Protein AF-A0A3S3UL43-F1 (afdb_monomer)

Structure (mmCIF, N/CA/C/O backbone):
data_AF-A0A3S3UL43-F1
#
_entry.id   AF-A0A3S3UL43-F1
#
loop_
_atom_site.group_PDB
_atom_site.id
_atom_site.type_symbol
_atom_site.label_atom_id
_atom_site.label_alt_id
_atom_site.label_comp_id
_atom_site.label_asym_id
_atom_site.label_entity_id
_atom_site.label_seq_id
_atom_site.pdbx_PDB_ins_code
_atom_site.Cartn_x
_atom_site.Cartn_y
_atom_site.Cartn_z
_atom_site.occupancy
_atom_site.B_iso_or_equiv
_atom_site.auth_seq_id
_atom_site.auth_comp_id
_atom_site.auth_asym_id
_atom_site.auth_atom_id
_atom_site.pdbx_PDB_model_num
ATOM 1 N N . MET A 1 1 ? 11.296 54.980 55.267 1.00 40.25 1 MET A N 1
ATOM 2 C CA . MET A 1 1 ? 12.072 54.514 54.102 1.00 40.25 1 MET A CA 1
ATOM 3 C C . MET A 1 1 ? 11.109 53.776 53.183 1.00 40.25 1 MET A C 1
ATOM 5 O O . MET A 1 1 ? 10.659 52.692 53.520 1.00 40.25 1 MET A O 1
ATOM 9 N N . HIS A 1 2 ? 10.657 54.450 52.125 1.00 42.12 2 HIS A N 1
ATOM 10 C CA . HIS A 1 2 ? 9.972 53.826 50.991 1.00 42.12 2 HIS A CA 1
ATOM 11 C C . HIS A 1 2 ? 10.969 52.977 50.194 1.00 42.12 2 HIS A C 1
ATOM 13 O O . HIS A 1 2 ? 12.136 53.360 50.146 1.00 42.12 2 HIS A O 1
ATOM 19 N N . ILE A 1 3 ? 10.485 51.905 49.551 1.00 42.91 3 ILE A N 1
ATOM 20 C CA . ILE A 1 3 ? 10.651 51.537 48.121 1.00 42.91 3 ILE A CA 1
ATOM 21 C C . ILE A 1 3 ? 10.104 50.093 47.946 1.00 42.91 3 ILE A C 1
ATOM 23 O O . ILE A 1 3 ? 10.579 49.183 48.613 1.00 42.91 3 ILE A O 1
ATOM 27 N N . ARG A 1 4 ? 8.894 49.966 47.360 1.00 36.75 4 ARG A N 1
ATOM 28 C CA . ARG A 1 4 ? 8.522 49.298 46.073 1.00 36.75 4 ARG A CA 1
ATOM 29 C C . ARG A 1 4 ? 8.691 47.763 46.089 1.00 36.75 4 ARG A C 1
ATOM 31 O O . ARG A 1 4 ? 9.791 47.283 46.296 1.00 36.75 4 ARG A O 1
ATOM 38 N N . LYS A 1 5 ? 7.617 46.950 46.097 1.00 45.62 5 LYS A N 1
ATOM 39 C CA . LYS A 1 5 ? 6.765 46.533 44.949 1.00 45.62 5 LYS A CA 1
ATOM 40 C C . LYS A 1 5 ? 7.576 46.332 43.669 1.00 45.62 5 LYS A C 1
ATOM 42 O O . LYS A 1 5 ? 7.915 47.342 43.083 1.00 45.62 5 LYS A O 1
ATOM 47 N N . ASP A 1 6 ? 7.780 45.072 43.283 1.00 39.84 6 ASP A N 1
ATOM 48 C CA . ASP A 1 6 ? 7.812 44.557 41.902 1.00 39.84 6 ASP A CA 1
ATOM 49 C C . ASP A 1 6 ? 7.572 43.033 41.993 1.00 39.84 6 ASP A C 1
ATOM 51 O O . ASP A 1 6 ? 8.329 42.309 42.632 1.00 39.84 6 ASP A O 1
ATOM 55 N N . SER A 1 7 ? 6.323 42.629 41.754 1.00 44.75 7 SER A N 1
ATOM 56 C CA . SER A 1 7 ? 5.869 41.831 40.600 1.00 44.75 7 SER A CA 1
ATOM 57 C C . SER A 1 7 ? 6.033 40.316 40.790 1.00 44.75 7 SER A C 1
ATOM 59 O O . SER A 1 7 ? 7.158 39.819 40.781 1.00 44.75 7 SER A O 1
ATOM 61 N N . PRO A 1 8 ? 4.932 39.551 40.935 1.00 42.59 8 PRO A N 1
ATOM 62 C CA . PRO A 1 8 ? 4.981 38.126 40.653 1.00 42.59 8 PRO A CA 1
ATOM 63 C C . PRO A 1 8 ? 5.274 37.963 39.160 1.00 42.59 8 PRO A C 1
ATOM 65 O O . PRO A 1 8 ? 4.649 38.626 38.335 1.00 42.59 8 PRO A O 1
ATOM 68 N N . ALA A 1 9 ? 6.248 37.117 38.830 1.00 44.78 9 ALA A N 1
ATOM 69 C CA . ALA A 1 9 ? 6.425 36.644 37.469 1.00 44.78 9 ALA A CA 1
ATOM 70 C C . ALA A 1 9 ? 5.073 36.102 36.990 1.00 44.78 9 ALA A C 1
ATOM 72 O O . ALA A 1 9 ? 4.539 35.157 37.576 1.00 44.78 9 ALA A O 1
ATOM 73 N N . GLU A 1 10 ? 4.503 36.760 35.984 1.00 43.69 10 GLU A N 1
ATOM 74 C CA . GLU A 1 10 ? 3.418 36.220 35.184 1.00 43.69 10 GLU A CA 1
ATOM 75 C C . GLU A 1 10 ? 3.935 34.900 34.609 1.00 43.69 10 GLU A C 1
ATOM 77 O O . GLU A 1 10 ? 4.776 34.873 33.713 1.00 43.69 10 GLU A O 1
ATOM 82 N N . ALA A 1 11 ? 3.504 33.791 35.207 1.00 42.81 11 ALA A N 1
ATOM 83 C CA . ALA A 1 11 ? 3.493 32.527 34.505 1.00 42.81 11 ALA A CA 1
ATOM 84 C C . ALA A 1 11 ? 2.441 32.699 33.412 1.00 42.81 11 ALA A C 1
ATOM 86 O O . ALA A 1 11 ? 1.247 32.748 33.708 1.00 42.81 11 ALA A O 1
ATOM 87 N N . ASP A 1 12 ? 2.937 32.901 32.197 1.00 43.06 12 ASP A N 1
ATOM 88 C CA . ASP A 1 12 ? 2.191 32.953 30.949 1.00 43.06 12 ASP A CA 1
ATOM 89 C C . ASP A 1 12 ? 1.134 31.833 30.941 1.00 43.06 12 ASP A C 1
ATOM 91 O O . ASP A 1 12 ? 1.495 30.647 30.963 1.00 43.06 12 ASP A O 1
ATOM 95 N N . PRO A 1 13 ? -0.165 32.158 31.042 1.00 54.44 13 PRO A N 1
ATOM 96 C CA . PRO A 1 13 ? -1.202 31.171 30.881 1.00 54.44 13 PRO A CA 1
ATOM 97 C C . PRO A 1 13 ? -1.392 30.971 29.381 1.00 54.44 13 PRO A C 1
ATOM 99 O O . PRO A 1 13 ? -1.490 31.941 28.640 1.00 54.44 13 PRO A O 1
ATOM 102 N N . ASP A 1 14 ? -1.543 29.713 28.974 1.00 48.00 14 ASP A N 1
ATOM 103 C CA . ASP A 1 14 ? -2.029 29.328 27.645 1.00 48.00 14 ASP A CA 1
ATOM 104 C C . ASP A 1 14 ? -0.951 29.023 26.589 1.00 48.00 14 ASP A C 1
ATOM 106 O O . ASP A 1 14 ? -0.980 29.502 25.458 1.00 48.00 14 ASP A O 1
ATOM 110 N N . VAL A 1 15 ? -0.071 28.060 26.893 1.00 45.69 15 VAL A N 1
ATOM 111 C CA . VAL A 1 15 ? 0.323 27.112 25.839 1.00 45.69 15 VAL A CA 1
ATOM 112 C C . VAL A 1 15 ? -0.844 26.145 25.661 1.00 45.69 15 VAL A C 1
ATOM 114 O O . VAL A 1 15 ? -0.848 25.031 26.189 1.00 45.69 15 VAL A O 1
ATOM 117 N N . GLY A 1 16 ? -1.878 26.619 24.972 1.00 41.72 16 GLY A N 1
ATOM 118 C CA . GLY A 1 16 ? -2.966 25.799 24.469 1.00 41.72 16 GLY A CA 1
ATOM 119 C C . GLY A 1 16 ? -2.413 24.819 23.440 1.00 41.72 16 GLY A C 1
ATOM 120 O O . GLY A 1 16 ? -2.524 25.041 22.238 1.00 41.72 16 GLY A O 1
ATOM 121 N N . PHE A 1 17 ? -1.795 23.733 23.912 1.00 42.81 17 PHE A N 1
ATOM 122 C CA . PHE A 1 17 ? -1.605 22.523 23.123 1.00 42.81 17 PHE A CA 1
ATOM 123 C C . PHE A 1 17 ? -3.001 21.992 22.810 1.00 42.81 17 PHE A C 1
ATOM 125 O O . PHE A 1 17 ? -3.629 21.290 23.608 1.00 42.81 17 PHE A O 1
ATOM 132 N N . SER A 1 18 ? -3.536 22.426 21.672 1.00 53.22 18 SER A N 1
ATOM 133 C CA . SER A 1 18 ? -4.770 21.883 21.139 1.00 53.22 18 SER A CA 1
ATOM 134 C C . SER A 1 18 ? -4.497 20.430 20.786 1.00 53.22 18 SER A C 1
ATOM 136 O O . SER A 1 18 ? -3.932 20.128 19.740 1.00 53.22 18 SER A O 1
ATOM 138 N N . ARG A 1 19 ? -4.923 19.524 21.664 1.00 53.69 19 ARG A N 1
ATOM 139 C CA . ARG A 1 19 ? -4.897 18.076 21.445 1.00 53.69 19 ARG A CA 1
ATOM 140 C C . ARG A 1 19 ? -5.487 17.674 20.083 1.00 53.69 19 ARG A C 1
ATOM 142 O O . ARG A 1 19 ? -5.070 16.678 19.515 1.00 53.69 19 ARG A O 1
ATOM 149 N N . ALA A 1 20 ? -6.411 18.474 19.546 1.00 55.06 20 ALA A N 1
ATOM 150 C CA . ALA A 1 20 ? -6.985 18.277 18.219 1.00 55.06 20 ALA A CA 1
ATOM 151 C C . ALA A 1 20 ? -5.989 18.546 17.072 1.00 55.06 20 ALA A C 1
ATOM 153 O O . ALA A 1 20 ? -6.022 17.828 16.082 1.00 55.06 20 ALA A O 1
ATOM 154 N N . ALA A 1 21 ? -5.090 19.531 17.206 1.00 57.06 21 ALA A N 1
ATOM 155 C CA . ALA A 1 21 ? -4.038 19.779 16.213 1.00 57.06 21 ALA A CA 1
ATOM 156 C C . ALA A 1 21 ? -2.982 18.661 16.236 1.00 57.06 21 ALA A C 1
ATOM 158 O O . ALA A 1 21 ? -2.535 18.206 15.187 1.00 57.06 21 ALA A O 1
ATOM 159 N N . ASP A 1 22 ? -2.645 18.161 17.429 1.00 66.06 22 ASP A N 1
ATOM 160 C CA . ASP A 1 22 ? -1.748 17.011 17.577 1.00 66.06 22 ASP A CA 1
ATOM 161 C C . ASP A 1 22 ? -2.365 15.731 16.977 1.00 66.06 22 ASP A C 1
ATOM 163 O O . ASP A 1 22 ? -1.673 14.962 16.317 1.00 66.06 22 ASP A O 1
ATOM 167 N N . GLU A 1 23 ? -3.672 15.507 17.155 1.00 64.31 23 GLU A N 1
ATOM 168 C CA . GLU A 1 23 ? -4.392 14.360 16.580 1.00 64.31 23 GLU A CA 1
ATOM 169 C C . GLU A 1 23 ? -4.548 14.456 15.048 1.00 64.31 23 GLU A C 1
ATOM 171 O O . GLU A 1 23 ? -4.453 13.434 14.368 1.00 64.31 23 GLU A O 1
ATOM 176 N N . GLU A 1 24 ? -4.711 15.657 14.483 1.00 65.75 24 GLU A N 1
ATOM 177 C CA . GLU A 1 24 ? -4.762 15.875 13.028 1.00 65.75 24 GLU A CA 1
ATOM 178 C C . GLU A 1 24 ? -3.432 15.510 12.351 1.00 65.75 24 GLU A C 1
ATOM 180 O O . GLU A 1 24 ? -3.417 14.748 11.381 1.00 65.75 24 GLU A O 1
ATOM 185 N N . HIS A 1 25 ? -2.311 15.968 12.917 1.00 77.38 25 HIS A N 1
ATOM 186 C CA . HIS A 1 25 ? -0.978 15.620 12.425 1.00 77.38 25 HIS A CA 1
ATOM 187 C C . HIS A 1 25 ? -0.700 14.114 12.504 1.00 77.38 25 HIS A C 1
ATOM 189 O O . HIS A 1 25 ? -0.109 13.552 11.585 1.00 77.38 25 HIS A O 1
ATOM 195 N N . LEU A 1 26 ? -1.190 13.434 13.546 1.00 81.25 26 LEU A N 1
ATOM 196 C CA . LEU A 1 26 ? -1.035 11.985 13.681 1.00 81.25 26 LEU A CA 1
ATOM 197 C C . LEU A 1 26 ? -1.790 11.197 12.600 1.00 81.25 26 LEU A C 1
ATOM 199 O O . LEU A 1 26 ? -1.292 10.165 12.151 1.00 81.25 26 LEU A O 1
ATOM 203 N N . ILE A 1 27 ? -2.979 11.642 12.176 1.00 81.81 27 ILE A N 1
ATOM 204 C CA . ILE A 1 27 ? -3.731 10.957 11.110 1.00 81.81 27 ILE A CA 1
ATOM 205 C C . ILE A 1 27 ? -3.025 11.125 9.763 1.00 81.81 27 ILE A C 1
ATOM 207 O O . ILE A 1 27 ? -2.899 10.154 9.012 1.00 81.81 27 ILE A O 1
ATOM 211 N N . ASP A 1 28 ? -2.522 12.324 9.481 1.00 85.38 28 ASP A N 1
ATOM 212 C CA . ASP A 1 28 ? -1.768 12.597 8.258 1.00 85.38 28 ASP A CA 1
ATOM 213 C C . ASP A 1 28 ? -0.470 11.775 8.218 1.00 85.38 28 ASP A C 1
ATOM 215 O O . ASP A 1 28 ? -0.185 11.120 7.212 1.00 85.38 28 ASP A O 1
ATOM 219 N N . ASP A 1 29 ? 0.248 11.690 9.342 1.00 88.12 29 ASP A N 1
ATOM 220 C CA . ASP A 1 29 ? 1.452 10.863 9.488 1.00 88.12 29 ASP A CA 1
ATOM 221 C C . ASP A 1 29 ? 1.171 9.362 9.281 1.00 88.12 29 ASP A C 1
ATOM 223 O O . ASP A 1 29 ? 2.033 8.622 8.798 1.00 88.12 29 ASP A O 1
ATOM 227 N N . LEU A 1 30 ? -0.036 8.893 9.616 1.00 88.25 30 LEU A N 1
ATOM 228 C CA . LEU A 1 30 ? -0.466 7.5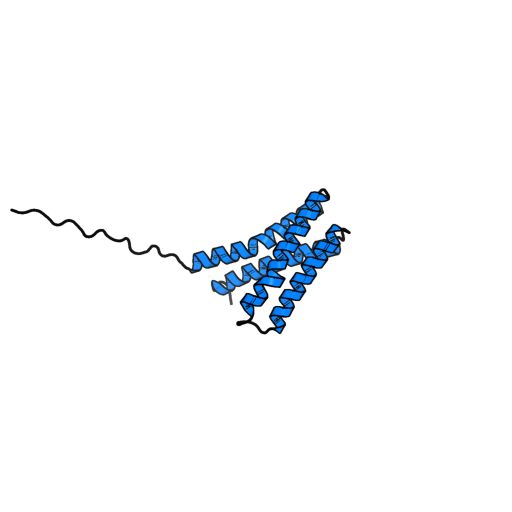13 9.369 1.00 88.25 30 LEU A CA 1
ATOM 229 C C . LEU A 1 30 ? -0.875 7.272 7.909 1.00 88.25 30 LEU A C 1
ATOM 231 O O . LEU A 1 30 ? -0.674 6.167 7.397 1.00 88.25 30 LEU A O 1
ATOM 235 N N . ALA A 1 31 ? -1.444 8.274 7.234 1.00 92.75 31 ALA A N 1
ATOM 236 C CA . ALA A 1 31 ? -1.889 8.175 5.844 1.00 92.75 31 ALA A CA 1
ATOM 237 C C . ALA A 1 31 ? -0.732 8.300 4.839 1.00 92.75 31 ALA A C 1
ATOM 239 O O . ALA A 1 31 ? -0.733 7.617 3.808 1.00 92.75 31 ALA A O 1
ATOM 240 N N . GLN A 1 32 ? 0.250 9.155 5.138 1.00 94.62 32 GLN A N 1
ATOM 241 C CA . GLN A 1 32 ? 1.330 9.527 4.223 1.00 94.62 32 GLN A CA 1
ATOM 242 C C . GLN A 1 32 ? 2.130 8.332 3.675 1.00 94.62 32 GLN A C 1
ATOM 244 O O . GLN A 1 32 ? 2.365 8.295 2.466 1.00 94.62 32 GLN A O 1
ATOM 249 N N . PRO A 1 33 ? 2.506 7.309 4.474 1.00 95.81 33 PRO A N 1
ATOM 250 C CA . PRO A 1 33 ? 3.269 6.175 3.959 1.00 95.81 33 PRO A CA 1
ATOM 251 C C . PRO A 1 33 ? 2.547 5.419 2.839 1.00 95.81 33 PRO A C 1
ATOM 253 O O . PRO A 1 33 ? 3.195 4.933 1.915 1.00 95.81 33 PRO A O 1
ATOM 256 N N . PHE A 1 34 ? 1.216 5.328 2.890 1.00 96.81 34 PHE A N 1
ATOM 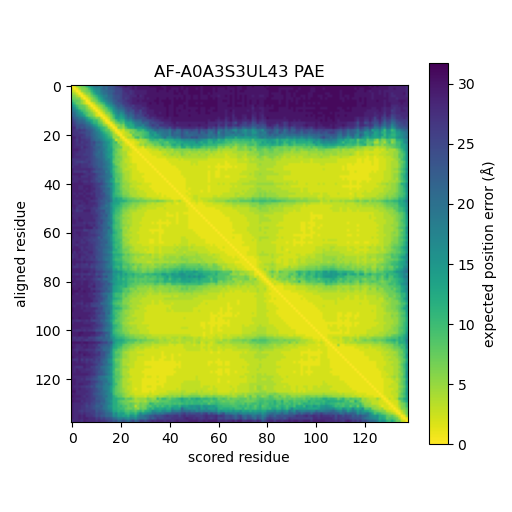257 C CA . PHE A 1 34 ? 0.435 4.662 1.847 1.00 96.81 34 PHE A CA 1
ATOM 258 C C . PHE A 1 34 ? 0.398 5.485 0.556 1.00 96.81 34 PHE A C 1
ATOM 260 O O . PHE A 1 34 ? 0.553 4.920 -0.527 1.00 96.81 34 PHE A O 1
ATOM 267 N N . LEU A 1 35 ? 0.254 6.811 0.664 1.00 97.31 35 LEU A N 1
ATOM 268 C CA . LEU A 1 35 ? 0.307 7.711 -0.490 1.00 97.31 35 LEU A CA 1
ATOM 269 C C . LEU A 1 35 ? 1.679 7.660 -1.171 1.00 97.31 35 LEU A C 1
ATOM 271 O O . LEU A 1 35 ? 1.764 7.386 -2.367 1.00 97.31 35 LEU A O 1
ATOM 275 N N . ASP A 1 36 ? 2.750 7.816 -0.390 1.00 97.25 36 ASP A N 1
ATOM 276 C CA . ASP A 1 36 ? 4.130 7.750 -0.875 1.00 97.25 36 ASP A CA 1
ATOM 277 C C . ASP A 1 36 ? 4.414 6.440 -1.613 1.00 97.25 36 ASP A C 1
ATOM 279 O O . ASP A 1 36 ? 5.106 6.422 -2.634 1.00 97.25 36 ASP A O 1
ATOM 283 N N . LEU A 1 37 ? 3.926 5.319 -1.075 1.00 96.75 37 LEU A N 1
ATOM 284 C CA . LEU A 1 37 ? 4.107 4.016 -1.701 1.00 96.75 37 LEU A CA 1
ATOM 285 C C . LEU A 1 37 ? 3.322 3.905 -3.002 1.00 96.75 37 LEU A C 1
ATOM 287 O O . LEU A 1 37 ? 3.884 3.399 -3.968 1.00 96.75 37 LEU A O 1
ATOM 291 N N . ALA A 1 38 ? 2.079 4.390 -3.062 1.00 97.31 38 ALA A N 1
ATOM 292 C CA . ALA A 1 38 ? 1.301 4.405 -4.298 1.00 97.31 38 ALA A CA 1
ATOM 293 C C . ALA A 1 38 ? 2.005 5.209 -5.405 1.00 97.31 38 ALA A C 1
ATOM 295 O O . ALA A 1 38 ? 2.147 4.717 -6.525 1.00 97.31 38 ALA A O 1
ATOM 296 N N . GLU A 1 39 ? 2.513 6.400 -5.082 1.00 97.69 39 GLU A N 1
ATOM 297 C CA . GLU A 1 39 ? 3.222 7.261 -6.034 1.00 97.69 39 GLU A CA 1
ATOM 298 C C . GLU A 1 39 ? 4.545 6.647 -6.504 1.00 97.69 39 GLU A C 1
ATOM 300 O O . GLU A 1 39 ? 4.825 6.606 -7.706 1.00 97.69 39 GLU A O 1
ATOM 305 N N . LYS A 1 40 ? 5.354 6.122 -5.573 1.00 96.12 40 LYS A N 1
ATOM 306 C CA . LYS A 1 40 ? 6.615 5.438 -5.906 1.00 96.12 40 LYS A CA 1
ATOM 307 C C . LYS A 1 40 ? 6.367 4.228 -6.795 1.00 96.12 40 LYS A C 1
ATOM 309 O O . LYS A 1 40 ? 7.129 4.000 -7.732 1.00 96.12 40 LYS A O 1
ATOM 314 N N . TYR A 1 41 ? 5.311 3.473 -6.512 1.00 94.25 41 TYR A N 1
ATOM 315 C CA . TYR A 1 41 ? 4.953 2.283 -7.269 1.00 94.25 41 TYR A CA 1
ATOM 316 C C . TYR A 1 41 ? 4.497 2.638 -8.687 1.00 94.25 41 TYR A C 1
ATOM 318 O O . TYR A 1 41 ? 5.024 2.087 -9.653 1.00 94.25 41 TYR A O 1
ATOM 326 N N . GLU A 1 42 ? 3.583 3.598 -8.834 1.00 95.75 42 GLU A N 1
ATOM 327 C CA . GLU A 1 42 ? 3.113 4.052 -10.147 1.00 95.75 42 GLU A CA 1
ATOM 328 C C . GLU A 1 42 ? 4.259 4.642 -10.979 1.00 95.75 42 GLU A C 1
ATOM 330 O O . GLU A 1 42 ? 4.410 4.319 -12.159 1.00 95.75 42 GLU A O 1
ATOM 335 N N . SER A 1 43 ? 5.132 5.437 -10.356 1.00 96.12 43 SER A N 1
ATOM 336 C CA . SER A 1 43 ? 6.325 5.972 -11.013 1.00 96.12 43 SER A CA 1
ATOM 337 C C . SER A 1 43 ? 7.272 4.857 -11.469 1.00 96.12 43 SER A C 1
ATOM 339 O O . SER A 1 43 ? 7.719 4.855 -12.618 1.00 96.12 43 SER A O 1
ATOM 341 N N . ALA A 1 44 ? 7.539 3.865 -10.618 1.00 94.25 44 ALA A N 1
ATOM 342 C CA . ALA A 1 44 ? 8.384 2.728 -10.969 1.00 94.25 44 ALA A CA 1
ATOM 343 C C . ALA A 1 44 ? 7.815 1.895 -12.125 1.00 94.25 44 ALA A C 1
ATOM 345 O O . ALA A 1 44 ? 8.563 1.424 -12.985 1.00 94.25 44 ALA A O 1
ATOM 346 N N . ARG A 1 45 ? 6.489 1.750 -12.168 1.00 92.94 45 ARG A N 1
ATOM 347 C CA . ARG A 1 45 ? 5.769 1.078 -13.248 1.00 92.94 45 ARG A CA 1
ATOM 348 C C . ARG A 1 45 ? 5.883 1.822 -14.574 1.00 92.94 45 ARG A C 1
ATOM 350 O O . ARG A 1 45 ? 6.167 1.198 -15.590 1.00 92.94 45 ARG A O 1
ATOM 357 N N . GLN A 1 46 ? 5.691 3.139 -14.573 1.00 94.69 46 GLN A N 1
ATOM 358 C CA . GLN A 1 46 ? 5.733 3.951 -15.793 1.00 94.69 46 GLN A CA 1
ATOM 359 C C . GLN A 1 46 ? 7.146 4.125 -16.370 1.00 94.69 46 GLN A C 1
ATOM 361 O O . GLN A 1 46 ? 7.289 4.292 -17.580 1.00 94.69 46 GLN A O 1
ATOM 366 N N . ASN A 1 47 ? 8.174 4.110 -15.517 1.00 94.25 47 ASN A N 1
ATOM 367 C CA . ASN A 1 47 ? 9.545 4.463 -15.900 1.00 94.25 47 ASN A CA 1
ATOM 368 C C . ASN A 1 47 ? 10.498 3.266 -16.054 1.00 94.25 47 ASN A C 1
ATOM 370 O O . ASN A 1 47 ? 11.679 3.488 -16.301 1.00 94.25 47 ASN A O 1
ATOM 374 N N . ASP A 1 48 ? 10.006 2.032 -15.905 1.00 90.00 48 ASP A N 1
ATOM 375 C CA . ASP A 1 48 ? 10.791 0.788 -15.994 1.00 90.00 48 ASP A CA 1
ATOM 376 C C . ASP A 1 48 ? 12.101 0.830 -15.184 1.00 90.00 48 ASP A C 1
ATOM 378 O O . ASP A 1 48 ? 13.216 0.828 -15.709 1.00 90.00 48 ASP A O 1
ATOM 382 N N . VAL A 1 49 ? 11.952 0.944 -13.863 1.00 95.19 49 VAL A N 1
ATOM 383 C CA . VAL A 1 49 ? 13.089 1.021 -12.934 1.00 95.19 49 VAL A CA 1
ATOM 384 C C . VAL A 1 49 ? 13.891 -0.280 -12.883 1.00 95.19 49 VAL A C 1
ATOM 386 O O . VAL A 1 49 ? 13.393 -1.365 -13.178 1.00 95.19 49 VAL A O 1
ATOM 389 N N . ASP A 1 50 ? 15.138 -0.184 -12.426 1.00 96.25 50 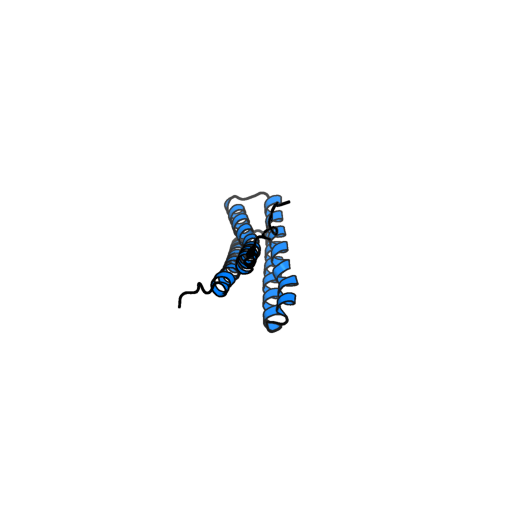ASP A N 1
ATOM 390 C CA . ASP A 1 50 ? 15.977 -1.359 -12.222 1.00 96.25 50 ASP A CA 1
ATOM 391 C C . ASP A 1 50 ? 15.410 -2.310 -11.146 1.00 96.25 50 ASP A C 1
ATOM 393 O O . ASP A 1 50 ? 14.649 -1.922 -10.253 1.00 96.25 50 ASP A O 1
ATOM 397 N N . THR A 1 51 ? 15.822 -3.579 -11.208 1.00 95.00 51 THR A N 1
ATOM 398 C CA . THR A 1 51 ? 15.333 -4.642 -10.316 1.00 95.00 51 THR A CA 1
ATOM 399 C C . THR A 1 51 ? 15.557 -4.343 -8.833 1.00 95.00 51 THR A C 1
ATOM 401 O O . THR A 1 51 ? 14.721 -4.709 -8.007 1.00 95.00 51 THR A O 1
ATOM 404 N N . GLN A 1 52 ? 16.658 -3.680 -8.469 1.00 96.75 52 GLN A N 1
ATOM 405 C CA . GLN A 1 52 ? 16.946 -3.365 -7.071 1.00 96.75 52 GLN A CA 1
ATOM 406 C C . GLN A 1 52 ? 15.974 -2.301 -6.551 1.00 96.75 52 GLN A C 1
ATOM 408 O O . GLN A 1 52 ? 15.410 -2.469 -5.467 1.00 96.75 52 GLN A O 1
ATOM 413 N N . THR A 1 53 ? 15.736 -1.247 -7.334 1.00 96.25 53 THR A N 1
ATOM 414 C CA . THR A 1 53 ? 14.726 -0.225 -7.030 1.00 96.25 53 THR A CA 1
ATOM 415 C C . THR A 1 53 ? 13.332 -0.843 -6.937 1.00 96.25 53 THR A C 1
ATOM 417 O O . THR A 1 53 ? 12.605 -0.576 -5.978 1.00 96.25 53 THR A O 1
ATOM 420 N N . TRP A 1 54 ? 12.981 -1.733 -7.869 1.00 95.94 54 TRP A N 1
ATOM 421 C CA . TRP A 1 54 ? 11.712 -2.461 -7.838 1.00 95.94 54 TRP A CA 1
ATOM 422 C C . TRP A 1 54 ? 11.536 -3.264 -6.544 1.00 95.94 54 TRP A C 1
ATOM 424 O O . TRP A 1 54 ? 10.526 -3.121 -5.852 1.00 95.94 54 TRP A O 1
ATOM 434 N N . HIS A 1 55 ? 12.534 -4.071 -6.170 1.00 96.31 55 HIS A N 1
ATOM 435 C CA . HIS A 1 55 ? 12.495 -4.874 -4.943 1.00 96.31 55 HIS A CA 1
ATOM 436 C C . HIS A 1 55 ? 12.399 -4.011 -3.687 1.00 96.31 55 HIS A C 1
ATOM 438 O O . HIS A 1 55 ? 11.628 -4.347 -2.790 1.00 96.31 55 HIS A O 1
ATOM 444 N N . ALA A 1 56 ? 13.106 -2.879 -3.637 1.00 97.00 56 ALA A N 1
ATOM 445 C CA . ALA A 1 56 ? 13.029 -1.956 -2.508 1.00 97.00 56 ALA A CA 1
ATOM 446 C C . ALA A 1 56 ? 11.612 -1.383 -2.315 1.00 97.00 56 ALA A C 1
ATOM 448 O O . ALA A 1 56 ? 11.150 -1.255 -1.181 1.00 97.00 56 ALA A O 1
ATOM 449 N N . ILE A 1 57 ? 10.898 -1.088 -3.408 1.00 96.31 57 ILE A N 1
ATOM 450 C CA . ILE A 1 57 ? 9.503 -0.623 -3.355 1.00 96.31 57 ILE A CA 1
ATOM 451 C C . ILE A 1 57 ? 8.573 -1.728 -2.837 1.00 96.31 57 ILE A C 1
ATOM 453 O O . ILE A 1 57 ? 7.703 -1.445 -2.006 1.00 96.31 57 ILE A O 1
ATOM 457 N N . GLN A 1 58 ? 8.764 -2.981 -3.269 1.00 96.88 58 GLN A N 1
ATOM 458 C CA . GLN A 1 58 ? 7.981 -4.111 -2.751 1.00 96.88 58 GLN A CA 1
ATOM 459 C C . GLN A 1 58 ? 8.235 -4.329 -1.253 1.00 96.88 58 GLN A C 1
ATOM 461 O O . GLN A 1 58 ? 7.291 -4.509 -0.487 1.00 96.88 58 GLN A O 1
ATOM 466 N N . ASP A 1 59 ? 9.491 -4.253 -0.812 1.00 96.06 59 ASP A N 1
ATOM 467 C CA . ASP A 1 59 ? 9.854 -4.443 0.596 1.00 96.06 59 ASP A CA 1
ATOM 468 C C . ASP A 1 59 ? 9.287 -3.335 1.491 1.00 96.06 59 ASP A C 1
ATOM 470 O O . ASP A 1 59 ? 8.800 -3.610 2.592 1.00 96.06 59 ASP A O 1
ATOM 474 N N . ALA A 1 60 ? 9.270 -2.095 0.999 1.00 96.19 60 ALA A N 1
ATOM 475 C CA . ALA A 1 60 ? 8.631 -0.984 1.692 1.00 96.19 60 ALA A CA 1
ATOM 476 C C . ALA A 1 60 ? 7.106 -1.178 1.807 1.00 96.19 60 ALA A C 1
ATOM 478 O O . ALA A 1 60 ? 6.542 -0.956 2.879 1.00 96.19 60 ALA A O 1
ATOM 479 N N . ASN A 1 61 ? 6.448 -1.674 0.751 1.00 95.62 61 ASN A N 1
ATOM 480 C CA . ASN A 1 61 ? 5.027 -2.035 0.802 1.00 95.62 61 ASN A CA 1
ATOM 481 C C . ASN A 1 61 ? 4.751 -3.144 1.822 1.00 95.62 61 ASN A C 1
ATOM 483 O O . ASN A 1 61 ? 3.875 -2.993 2.674 1.00 95.62 61 ASN A O 1
ATOM 487 N N . VAL A 1 62 ? 5.526 -4.231 1.791 1.00 96.06 62 VAL A N 1
ATOM 488 C CA . VAL A 1 62 ? 5.418 -5.326 2.770 1.00 96.06 62 VAL A CA 1
ATOM 489 C C . VAL A 1 62 ? 5.545 -4.791 4.194 1.00 96.06 6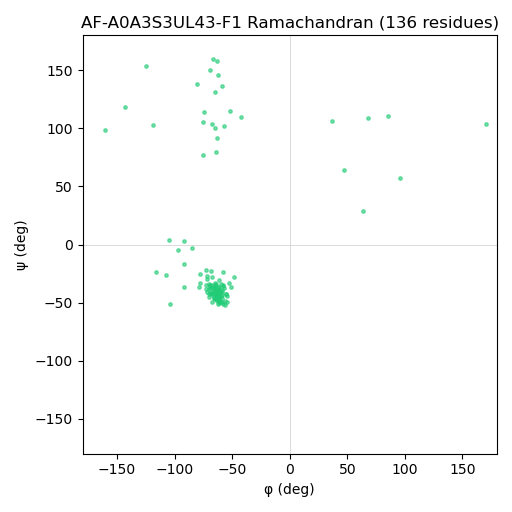2 VAL A C 1
ATOM 491 O O . VAL A 1 62 ? 4.773 -5.180 5.070 1.00 96.06 62 VAL A O 1
ATOM 494 N N . TYR A 1 63 ? 6.500 -3.894 4.439 1.00 94.81 63 TYR A N 1
ATOM 495 C CA . TYR A 1 63 ? 6.711 -3.312 5.759 1.00 94.81 63 TYR A CA 1
ATOM 496 C C . TYR A 1 63 ? 5.490 -2.521 6.254 1.00 94.81 63 TYR A C 1
ATOM 498 O O . TYR A 1 63 ? 5.036 -2.748 7.377 1.00 94.81 63 TYR A O 1
ATOM 506 N N . VAL A 1 64 ? 4.921 -1.648 5.419 1.00 94.12 64 VAL A N 1
ATOM 507 C CA . VAL A 1 64 ? 3.739 -0.853 5.790 1.00 94.12 64 VAL A CA 1
ATOM 508 C C . VAL A 1 64 ? 2.510 -1.745 5.995 1.00 94.12 64 VAL A C 1
ATOM 510 O O . VAL A 1 64 ? 1.799 -1.605 6.988 1.00 94.12 64 VAL A O 1
ATOM 513 N N . TRP A 1 65 ? 2.287 -2.746 5.144 1.00 95.31 65 TRP A N 1
ATOM 514 C CA . TRP A 1 65 ? 1.137 -3.644 5.300 1.00 95.31 65 TRP A CA 1
ATOM 515 C C . TRP A 1 65 ? 1.264 -4.623 6.471 1.00 95.31 65 TRP A C 1
ATOM 517 O O . TRP A 1 65 ? 0.249 -5.052 7.023 1.00 95.31 65 TRP A O 1
ATOM 527 N N . ARG A 1 66 ? 2.483 -4.907 6.948 1.00 93.88 66 ARG A N 1
ATOM 528 C CA . ARG A 1 66 ? 2.691 -5.622 8.220 1.00 93.88 66 ARG A CA 1
ATOM 529 C C . ARG A 1 66 ? 2.197 -4.840 9.425 1.00 93.88 66 ARG A C 1
ATOM 531 O O . ARG A 1 66 ? 1.743 -5.464 10.380 1.00 93.88 66 ARG A O 1
ATOM 538 N N . PHE A 1 67 ? 2.278 -3.512 9.405 1.00 90.25 67 PHE A N 1
ATOM 539 C CA . PHE A 1 67 ? 1.682 -2.696 10.461 1.00 90.25 67 PHE A CA 1
ATOM 540 C C . PHE A 1 67 ? 0.159 -2.895 10.499 1.00 90.25 67 PHE A C 1
ATOM 542 O O . PHE A 1 67 ? -0.401 -3.154 11.565 1.00 90.25 67 PHE A O 1
ATOM 549 N N . VAL A 1 68 ? -0.493 -2.896 9.332 1.00 89.69 68 VAL A N 1
ATOM 550 C CA . VAL A 1 68 ? -1.938 -3.153 9.219 1.00 89.69 68 VAL A CA 1
ATOM 551 C C . VAL A 1 68 ? -2.304 -4.559 9.690 1.00 89.69 68 VAL A C 1
ATOM 553 O O . VAL A 1 68 ? -3.260 -4.706 10.439 1.00 89.69 68 VAL A O 1
ATOM 556 N N . ALA A 1 69 ? -1.539 -5.582 9.303 1.00 91.25 69 ALA A N 1
ATOM 557 C CA . ALA A 1 69 ? -1.843 -6.967 9.663 1.00 91.25 69 ALA A CA 1
ATOM 558 C C . ALA A 1 69 ? -1.564 -7.289 11.140 1.00 91.25 69 ALA A C 1
ATOM 560 O O . ALA A 1 69 ? -2.309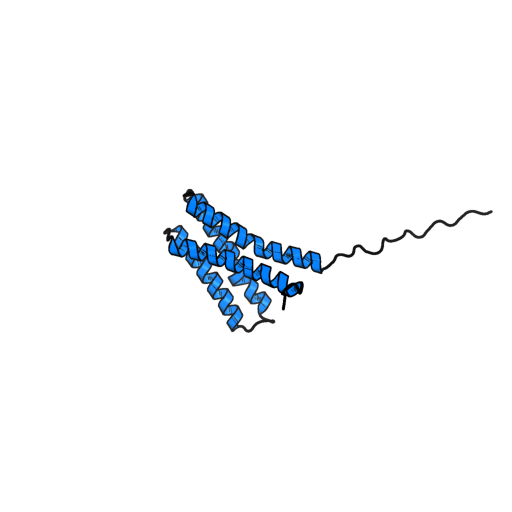 -8.037 11.762 1.00 91.25 69 ALA A O 1
ATOM 561 N N . ASN A 1 70 ? -0.484 -6.750 11.713 1.00 89.44 70 ASN A N 1
ATOM 562 C CA . ASN A 1 70 ? 0.031 -7.237 12.997 1.00 89.44 70 ASN A CA 1
ATOM 563 C C . ASN A 1 70 ? -0.217 -6.282 14.164 1.00 89.44 70 ASN A C 1
ATOM 565 O O . ASN A 1 70 ? -0.249 -6.723 15.311 1.00 89.44 70 ASN A O 1
ATOM 569 N N . TYR A 1 71 ? -0.344 -4.981 13.897 1.00 87.00 71 TYR A N 1
ATOM 570 C CA . TYR A 1 71 ? -0.439 -3.976 14.953 1.00 87.00 71 TYR A CA 1
ATOM 571 C C . TYR A 1 71 ? -1.868 -3.467 15.140 1.00 87.00 71 TYR A C 1
ATOM 573 O O . TYR A 1 71 ? -2.382 -3.504 16.260 1.00 87.00 71 TYR A O 1
ATOM 581 N N . LEU A 1 72 ? -2.536 -3.044 14.060 1.00 85.06 72 LEU A N 1
ATOM 582 C CA . LEU A 1 72 ? -3.882 -2.462 14.144 1.00 85.06 72 LEU A CA 1
ATOM 583 C C . LEU A 1 72 ? -4.934 -3.396 14.778 1.00 85.06 72 LEU A C 1
ATOM 585 O O . LEU A 1 72 ? -5.662 -2.924 15.652 1.00 85.06 72 LEU A O 1
ATOM 589 N N . PRO A 1 73 ? -5.004 -4.705 14.460 1.00 86.62 73 PRO A N 1
ATOM 590 C CA . PRO A 1 73 ? -5.990 -5.608 15.055 1.00 86.62 73 PRO A CA 1
ATOM 591 C C . PRO A 1 73 ? -5.920 -5.664 16.583 1.00 86.62 73 PRO A C 1
ATOM 593 O O . PRO A 1 73 ? -6.954 -5.719 17.244 1.00 86.62 73 PRO A O 1
ATOM 596 N N . GLY A 1 74 ? -4.709 -5.602 17.147 1.00 84.06 74 GLY A N 1
ATOM 597 C CA . GLY A 1 74 ? -4.498 -5.597 18.596 1.00 84.06 74 GLY A CA 1
ATOM 598 C C . GLY A 1 74 ? -4.902 -4.284 19.271 1.00 84.06 74 GLY A C 1
ATOM 599 O O . GLY A 1 74 ? -5.274 -4.297 20.439 1.00 84.06 74 GLY A O 1
ATOM 600 N N . GLN A 1 75 ? -4.867 -3.158 18.552 1.00 82.38 75 GLN A N 1
ATOM 601 C CA . GLN A 1 75 ? -5.350 -1.871 19.072 1.00 82.38 75 GLN A CA 1
ATOM 602 C C . GLN A 1 75 ? -6.879 -1.767 19.037 1.00 82.38 75 GLN A C 1
ATOM 604 O O . GLN A 1 75 ? -7.466 -1.023 19.822 1.00 82.38 75 GLN A O 1
ATOM 609 N N . LEU A 1 76 ? -7.522 -2.517 18.139 1.00 81.38 76 LEU A N 1
ATOM 610 C CA . LEU A 1 76 ? -8.965 -2.467 17.919 1.00 81.38 76 LEU A CA 1
ATOM 611 C C . LEU A 1 76 ? -9.74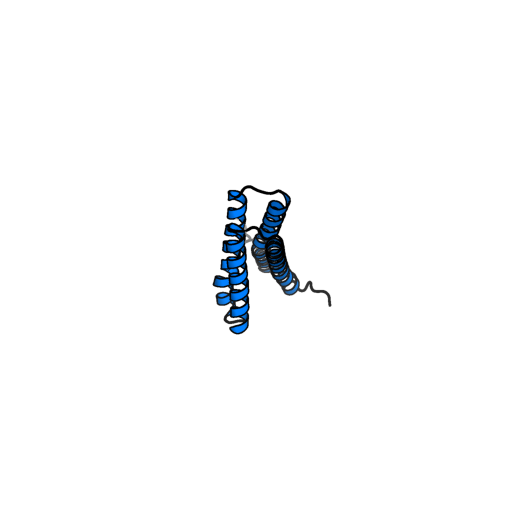2 -3.560 18.670 1.00 81.38 76 LEU A C 1
ATOM 613 O O . LEU A 1 76 ? -10.968 -3.524 18.671 1.00 81.38 76 LEU A O 1
ATOM 617 N N . ASP A 1 77 ? -9.077 -4.500 19.353 1.00 77.56 77 ASP A N 1
ATOM 618 C CA . ASP A 1 77 ? -9.737 -5.672 19.964 1.00 77.56 77 ASP A CA 1
ATOM 619 C C . ASP A 1 77 ? -10.848 -5.328 20.979 1.00 77.56 77 ASP A C 1
ATOM 621 O O . ASP A 1 77 ? -11.765 -6.122 21.193 1.00 77.56 77 ASP A O 1
ATOM 625 N N . LYS A 1 78 ? -10.799 -4.124 21.569 1.00 77.38 78 LYS A N 1
ATOM 626 C CA . LYS A 1 78 ? -11.791 -3.620 22.534 1.00 77.38 78 LYS A CA 1
ATOM 627 C C . LYS A 1 78 ? -12.920 -2.827 21.890 1.00 77.38 78 LYS A C 1
ATOM 629 O O . LYS A 1 78 ? -13.918 -2.567 22.558 1.00 77.38 78 LYS A O 1
ATOM 634 N N . THR A 1 79 ? -12.741 -2.381 20.650 1.00 80.38 79 THR A N 1
ATOM 635 C CA . THR A 1 79 ? -13.629 -1.421 19.977 1.00 80.38 79 THR A CA 1
ATOM 636 C C . THR A 1 79 ? -14.331 -2.009 18.760 1.00 80.38 79 THR A C 1
ATOM 638 O O . THR A 1 79 ? -15.419 -1.546 18.424 1.00 80.38 79 THR A O 1
ATOM 641 N N . VAL A 1 80 ? -13.776 -3.051 18.135 1.00 80.81 80 VAL A N 1
ATOM 642 C CA . VAL A 1 80 ? -14.401 -3.780 17.022 1.00 80.81 80 VAL A CA 1
ATOM 643 C C . VAL A 1 80 ? -14.498 -5.271 17.331 1.00 80.81 80 VAL A C 1
ATOM 645 O O . VAL A 1 80 ? -13.720 -5.824 18.104 1.00 80.81 80 VAL A O 1
ATOM 648 N N . SER A 1 81 ? -15.474 -5.951 16.726 1.00 85.06 81 SER A N 1
ATOM 649 C CA . SER A 1 81 ? -15.601 -7.406 16.850 1.00 85.06 81 SER A CA 1
ATOM 650 C C . SER A 1 81 ? -14.378 -8.118 16.269 1.00 85.06 81 SER A C 1
ATOM 652 O O . SER A 1 81 ? -13.875 -7.702 15.226 1.00 85.06 81 SER A O 1
ATOM 654 N N . GLY A 1 82 ? -13.985 -9.253 16.855 1.00 84.69 82 GLY A N 1
ATOM 655 C CA . GLY A 1 82 ? -12.852 -10.054 16.371 1.00 84.69 82 GLY A CA 1
ATOM 656 C C . GLY A 1 82 ? -12.922 -10.422 14.882 1.00 84.69 82 GLY A C 1
ATOM 657 O O . GLY A 1 82 ? -11.896 -10.424 14.213 1.00 84.69 82 GLY A O 1
ATOM 658 N N . GLU A 1 83 ? -14.122 -10.625 14.330 1.00 87.31 83 GLU A N 1
ATOM 659 C CA . GLU A 1 83 ? -14.324 -10.869 12.892 1.00 87.31 83 GLU A CA 1
ATOM 660 C C . GLU A 1 83 ? -13.793 -9.720 12.014 1.00 87.31 83 GLU A C 1
ATOM 662 O O . GLU A 1 83 ? -13.155 -9.958 10.992 1.00 87.31 83 GLU A O 1
ATOM 667 N N . MET A 1 84 ? -13.974 -8.467 12.437 1.00 85.25 84 MET A N 1
ATOM 668 C CA . MET A 1 84 ? -13.471 -7.298 11.705 1.00 85.25 84 MET A CA 1
ATOM 669 C C . MET A 1 84 ? -11.950 -7.169 11.817 1.00 85.25 84 MET A C 1
ATOM 671 O O . MET A 1 84 ? -11.287 -6.793 10.850 1.00 85.25 84 MET A O 1
ATOM 675 N N . SER A 1 85 ? -11.382 -7.546 12.963 1.00 87.12 85 SER A N 1
ATOM 676 C CA . SER A 1 85 ? -9.931 -7.648 13.131 1.00 87.12 85 SER A CA 1
ATOM 677 C C . SER A 1 85 ? -9.323 -8.698 12.193 1.00 87.12 85 SER A C 1
ATOM 679 O O . SER A 1 85 ? -8.276 -8.449 11.598 1.00 87.12 85 SER A O 1
ATOM 681 N N . GLU A 1 86 ? -9.994 -9.835 11.979 1.00 89.56 86 GLU A N 1
ATOM 682 C CA . GLU A 1 86 ? -9.557 -10.838 10.998 1.00 89.56 86 GLU A CA 1
ATOM 683 C C . GLU A 1 86 ? -9.575 -10.316 9.557 1.00 89.56 86 GLU A C 1
ATOM 685 O O . GLU A 1 86 ? -8.714 -10.693 8.760 1.00 89.56 86 GLU A O 1
ATOM 690 N N . VAL A 1 87 ? -10.524 -9.445 9.201 1.00 91.06 87 VAL A N 1
ATOM 691 C CA . VAL A 1 87 ? -10.569 -8.837 7.862 1.00 91.06 87 VAL A CA 1
ATOM 692 C C . VAL A 1 87 ? -9.317 -7.995 7.605 1.00 91.06 87 VAL A C 1
ATOM 694 O O . VAL A 1 87 ? -8.704 -8.135 6.547 1.00 91.06 87 VAL A O 1
ATOM 697 N N . LEU A 1 88 ? -8.887 -7.183 8.576 1.00 88.69 88 LEU A N 1
ATOM 698 C CA . LEU A 1 88 ? -7.659 -6.383 8.461 1.00 88.69 88 LEU A CA 1
ATOM 699 C C . LEU A 1 88 ? -6.414 -7.259 8.280 1.00 88.69 88 LEU A C 1
ATOM 701 O O . LEU A 1 88 ? -5.573 -6.960 7.430 1.00 88.69 88 LEU A O 1
ATOM 705 N N . ILE A 1 89 ? -6.334 -8.368 9.022 1.00 92.81 89 ILE A N 1
ATOM 706 C CA . ILE A 1 89 ? -5.250 -9.351 8.886 1.00 92.81 89 ILE A CA 1
ATOM 707 C C . ILE A 1 89 ? -5.224 -9.908 7.461 1.00 92.81 89 ILE A C 1
ATOM 709 O O . ILE A 1 89 ? -4.184 -9.876 6.808 1.00 92.81 89 ILE A O 1
ATOM 713 N N . ARG A 1 90 ? -6.375 -10.342 6.933 1.00 95.06 90 ARG A N 1
ATOM 714 C CA . ARG A 1 90 ? -6.463 -10.921 5.581 1.00 95.06 90 ARG A CA 1
ATOM 715 C C . ARG A 1 90 ? -6.079 -9.926 4.486 1.00 95.06 90 ARG A C 1
ATOM 717 O O . ARG A 1 90 ? -5.422 -10.323 3.526 1.00 95.06 90 ARG A O 1
ATOM 724 N N . ILE A 1 91 ? -6.462 -8.654 4.617 1.00 93.94 91 ILE A N 1
ATOM 725 C CA . ILE A 1 91 ? -6.064 -7.606 3.661 1.00 93.94 91 ILE A CA 1
ATOM 726 C C . ILE A 1 91 ? -4.547 -7.396 3.714 1.00 93.94 91 ILE A C 1
ATOM 728 O O . ILE A 1 91 ? -3.890 -7.369 2.671 1.00 93.94 91 ILE A O 1
ATOM 732 N N . GLY A 1 92 ? -3.976 -7.291 4.915 1.00 94.88 92 GLY A N 1
ATOM 733 C CA . GLY A 1 92 ? -2.534 -7.139 5.078 1.00 94.88 92 GLY A CA 1
ATOM 734 C C . GLY A 1 92 ? -1.740 -8.353 4.582 1.00 94.88 92 GLY A C 1
ATOM 735 O O . GLY A 1 92 ? -0.691 -8.184 3.962 1.00 94.88 92 GLY A O 1
ATOM 736 N N . ASP A 1 93 ? -2.241 -9.573 4.779 1.00 95.44 93 ASP A N 1
ATOM 737 C CA . ASP A 1 93 ? -1.633 -10.800 4.249 1.00 95.44 93 ASP A CA 1
ATOM 738 C C . ASP A 1 93 ? -1.693 -10.857 2.721 1.00 95.44 93 ASP A C 1
ATOM 740 O O . ASP A 1 93 ? -0.689 -11.179 2.079 1.00 95.44 93 ASP A O 1
ATOM 744 N N . PHE A 1 94 ? -2.835 -10.489 2.128 1.00 96.75 94 PHE A N 1
ATOM 745 C CA . PHE A 1 94 ? -2.970 -10.370 0.677 1.00 96.75 94 PHE A CA 1
ATOM 746 C C . PHE A 1 94 ? -1.929 -9.402 0.109 1.00 96.75 94 PHE A C 1
ATOM 748 O O . PHE A 1 94 ? -1.207 -9.760 -0.820 1.00 96.75 94 PHE A O 1
ATOM 755 N N . MET A 1 95 ? -1.794 -8.210 0.698 1.00 97.50 95 MET A N 1
ATOM 756 C CA . MET A 1 95 ? -0.839 -7.207 0.223 1.00 97.50 95 MET A CA 1
ATOM 757 C C . MET A 1 95 ? 0.610 -7.675 0.344 1.00 97.50 95 MET A C 1
ATOM 759 O O . MET A 1 95 ? 1.401 -7.477 -0.579 1.00 97.50 95 MET A O 1
ATOM 763 N N . GLN A 1 96 ? 0.960 -8.363 1.433 1.00 96.12 96 GLN A N 1
ATOM 764 C CA . GLN A 1 96 ? 2.291 -8.952 1.584 1.00 96.12 96 GLN A CA 1
ATOM 765 C C . GLN A 1 96 ? 2.572 -10.009 0.508 1.00 96.12 96 GLN A C 1
ATOM 767 O O . GLN A 1 96 ? 3.635 -9.982 -0.113 1.00 96.12 96 GLN A O 1
ATOM 772 N N . GLN A 1 97 ? 1.628 -10.920 0.255 1.00 96.69 97 GLN A N 1
ATOM 773 C CA . GLN A 1 97 ? 1.787 -11.953 -0.771 1.00 96.69 97 GLN A CA 1
ATOM 774 C C . GLN A 1 97 ? 1.838 -11.366 -2.184 1.00 96.69 97 GLN A C 1
ATOM 776 O O . GLN A 1 97 ? 2.664 -11.799 -2.985 1.00 96.69 97 GLN A O 1
ATOM 781 N N . ALA A 1 98 ? 1.012 -10.357 -2.475 1.00 97.12 98 ALA A N 1
ATOM 782 C CA . ALA A 1 98 ? 1.024 -9.651 -3.750 1.00 97.12 98 ALA A CA 1
ATOM 783 C C . ALA A 1 98 ? 2.399 -9.027 -4.019 1.00 97.12 98 ALA A C 1
ATOM 785 O O . ALA A 1 98 ? 2.989 -9.275 -5.068 1.00 97.12 98 ALA A O 1
ATOM 786 N N . CYS A 1 99 ? 2.959 -8.306 -3.043 1.00 96.44 99 CYS A N 1
ATOM 787 C CA . CYS A 1 99 ? 4.277 -7.686 -3.181 1.00 96.44 99 CYS A CA 1
ATOM 788 C C . CYS A 1 99 ? 5.388 -8.726 -3.380 1.00 96.44 99 CYS A C 1
ATOM 790 O O . CYS A 1 99 ? 6.259 -8.543 -4.227 1.00 96.44 99 CYS A O 1
ATOM 792 N N . LEU A 1 100 ? 5.349 -9.845 -2.645 1.00 95.38 100 LEU A N 1
ATOM 793 C CA . LEU A 1 100 ? 6.308 -10.940 -2.825 1.00 95.38 100 LEU A CA 1
ATOM 794 C C . LEU A 1 100 ? 6.186 -11.592 -4.208 1.00 95.38 100 LEU A C 1
ATOM 796 O O . LEU A 1 100 ? 7.203 -11.865 -4.838 1.00 95.38 100 LEU A O 1
ATOM 800 N N . SER A 1 101 ? 4.966 -11.792 -4.710 1.00 96.44 101 SER A N 1
ATOM 801 C CA . SER A 1 101 ? 4.740 -12.305 -6.066 1.00 96.44 101 SER A CA 1
ATOM 802 C C . S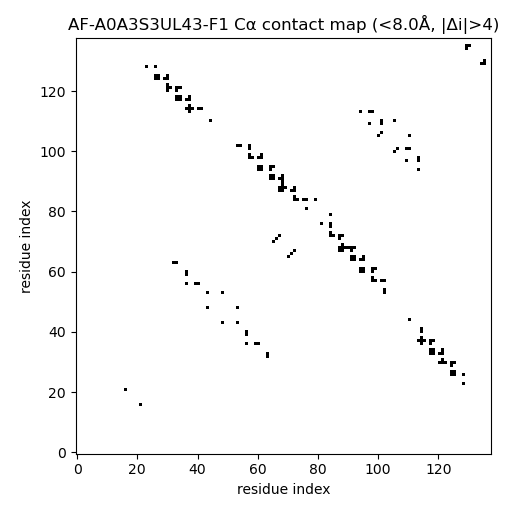ER A 1 101 ? 5.299 -11.353 -7.126 1.00 96.44 101 SER A C 1
ATOM 804 O O . SER A 1 101 ? 5.961 -11.793 -8.064 1.00 96.44 101 SER A O 1
ATOM 806 N N . LEU A 1 102 ? 5.084 -10.047 -6.950 1.00 95.62 102 LEU A N 1
ATOM 807 C CA . LEU A 1 102 ? 5.534 -9.000 -7.870 1.00 95.62 102 LEU A CA 1
ATOM 808 C C . LEU A 1 102 ? 7.057 -8.829 -7.899 1.00 95.62 102 LEU A C 1
ATOM 810 O O . LEU A 1 102 ? 7.599 -8.346 -8.893 1.00 95.62 102 LEU A O 1
ATOM 814 N N . ARG A 1 103 ? 7.775 -9.250 -6.847 1.00 94.00 103 ARG A N 1
ATOM 815 C CA . ARG A 1 103 ? 9.249 -9.307 -6.865 1.00 94.00 103 ARG A CA 1
ATOM 816 C C . ARG A 1 103 ? 9.784 -10.317 -7.875 1.00 94.00 103 ARG A C 1
ATOM 818 O O . ARG A 1 103 ? 10.835 -10.064 -8.462 1.00 94.00 103 ARG A O 1
ATOM 825 N N . GLU A 1 104 ? 9.084 -11.437 -8.028 1.00 91.81 104 GLU A N 1
ATOM 826 C CA . GLU A 1 104 ? 9.495 -12.560 -8.874 1.00 91.81 104 GLU A CA 1
ATOM 827 C C . GLU A 1 104 ? 8.936 -12.436 -10.294 1.00 91.81 104 GLU A C 1
ATOM 829 O O . GLU A 1 104 ? 9.610 -12.782 -11.264 1.00 91.81 104 GLU A O 1
ATOM 834 N N . ASN A 1 105 ? 7.705 -11.934 -10.427 1.00 93.31 105 ASN A N 1
ATOM 835 C CA . ASN A 1 105 ? 7.019 -11.808 -11.704 1.00 93.31 105 ASN A CA 1
ATOM 836 C C . ASN A 1 105 ? 6.178 -10.528 -11.758 1.00 93.31 105 ASN A C 1
ATOM 838 O O . ASN A 1 105 ? 5.230 -10.375 -10.987 1.00 93.31 105 ASN A O 1
ATOM 842 N N . ARG A 1 106 ? 6.501 -9.637 -12.700 1.00 90.56 106 ARG A N 1
ATOM 843 C CA . ARG A 1 106 ? 5.742 -8.403 -12.926 1.00 90.56 106 ARG A CA 1
ATOM 844 C C . ARG A 1 106 ? 4.421 -8.726 -13.618 1.00 90.56 106 ARG A C 1
ATOM 846 O O . ARG A 1 106 ? 4.406 -9.198 -14.752 1.00 90.56 106 ARG A O 1
ATOM 853 N N . ASP A 1 107 ? 3.327 -8.499 -12.905 1.00 95.25 107 ASP A N 1
ATOM 854 C CA . ASP A 1 107 ? 1.959 -8.672 -13.387 1.00 95.25 107 ASP A CA 1
ATOM 855 C C . ASP A 1 107 ? 1.255 -7.317 -13.324 1.00 95.25 107 ASP A C 1
ATOM 857 O O . ASP A 1 107 ? 0.842 -6.881 -12.249 1.00 95.25 107 ASP A O 1
ATOM 861 N N . ASP A 1 108 ? 1.103 -6.668 -14.480 1.00 93.88 108 ASP A N 1
ATOM 862 C CA . ASP A 1 108 ? 0.506 -5.334 -14.608 1.00 93.88 108 ASP A CA 1
ATOM 863 C C . ASP A 1 108 ? -0.856 -5.208 -13.910 1.00 93.88 108 ASP A C 1
ATOM 865 O O . ASP A 1 108 ? -1.176 -4.164 -13.336 1.00 93.88 108 ASP A O 1
ATOM 869 N N . ALA A 1 109 ? -1.679 -6.261 -13.942 1.00 96.25 109 ALA A N 1
ATOM 870 C CA . ALA A 1 109 ? -2.991 -6.220 -13.312 1.00 96.25 109 ALA A CA 1
ATOM 871 C C . ALA A 1 109 ? -2.857 -6.206 -11.787 1.00 96.25 109 ALA A C 1
ATOM 873 O O . ALA A 1 109 ? -3.553 -5.442 -11.117 1.00 96.25 109 ALA A O 1
ATOM 874 N N . LEU A 1 110 ? -1.959 -7.025 -11.241 1.00 96.19 110 LEU A N 1
ATOM 875 C CA . LEU A 1 110 ? -1.693 -7.073 -9.808 1.00 96.19 110 LEU A CA 1
ATOM 876 C C . LEU A 1 110 ? -0.987 -5.799 -9.315 1.00 96.19 110 LEU A C 1
ATOM 878 O O . LEU A 1 110 ? -1.335 -5.298 -8.245 1.00 96.19 110 LEU A O 1
ATOM 882 N N . GLU A 1 111 ? -0.075 -5.234 -10.110 1.00 95.62 111 GLU A N 1
ATOM 883 C CA . GLU A 1 111 ? 0.574 -3.943 -9.848 1.00 95.62 111 GLU A CA 1
ATOM 884 C C . GLU A 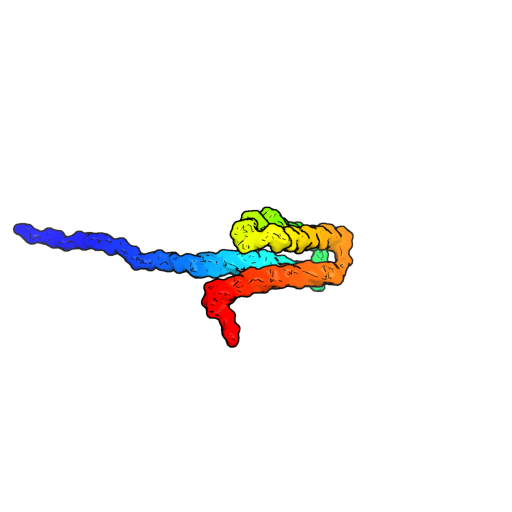1 111 ? -0.463 -2.832 -9.637 1.00 95.62 111 GLU A C 1
ATOM 886 O O . GLU A 1 111 ? -0.438 -2.137 -8.618 1.00 95.62 111 GLU A O 1
ATOM 891 N N . LEU A 1 112 ? -1.437 -2.716 -10.546 1.00 96.38 112 LEU A N 1
ATOM 892 C CA . LEU A 1 112 ? -2.516 -1.732 -10.425 1.00 96.38 112 LEU A CA 1
ATOM 893 C C . LEU A 1 112 ? -3.353 -1.940 -9.156 1.00 96.38 112 LEU A C 1
ATOM 895 O O . LEU A 1 112 ? -3.698 -0.967 -8.487 1.00 96.38 112 LEU A O 1
ATOM 899 N N . ARG A 1 113 ? -3.648 -3.191 -8.777 1.00 97.12 113 ARG A N 1
ATOM 900 C CA . ARG A 1 113 ? -4.409 -3.472 -7.545 1.00 97.12 113 ARG A CA 1
ATOM 901 C C . ARG A 1 113 ? -3.633 -3.121 -6.282 1.00 97.12 113 ARG A C 1
ATOM 903 O O . ARG A 1 113 ? -4.242 -2.644 -5.328 1.00 97.12 113 ARG A O 1
ATOM 910 N N . VAL A 1 114 ? -2.315 -3.303 -6.274 1.00 97.19 114 VAL A N 1
ATOM 911 C CA . VAL A 1 114 ? -1.459 -2.877 -5.157 1.00 97.19 114 VAL A CA 1
ATOM 912 C C . VAL A 1 114 ? -1.483 -1.354 -4.999 1.00 97.19 114 VAL A C 1
ATOM 914 O O . VAL A 1 114 ? -1.668 -0.860 -3.885 1.00 97.19 114 VAL A O 1
ATOM 917 N N . ILE A 1 115 ? -1.376 -0.607 -6.103 1.00 97.00 115 ILE A N 1
ATOM 918 C CA . ILE A 1 115 ? -1.464 0.862 -6.097 1.00 97.00 115 ILE A CA 1
ATOM 919 C C . ILE A 1 115 ? -2.830 1.321 -5.578 1.00 97.00 115 ILE A C 1
ATOM 921 O O . ILE A 1 115 ? -2.900 2.138 -4.660 1.00 97.00 115 ILE A O 1
ATOM 925 N N . GLU A 1 116 ? -3.916 0.774 -6.128 1.00 97.19 116 GLU A N 1
ATOM 926 C CA . GLU A 1 116 ? -5.279 1.112 -5.708 1.00 97.19 116 GLU A CA 1
ATOM 927 C C . GLU A 1 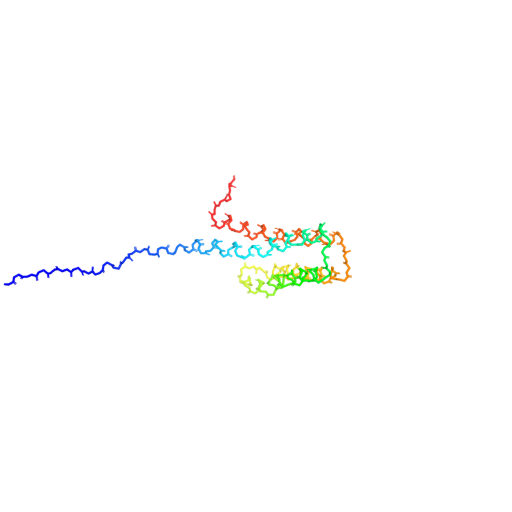116 ? -5.508 0.828 -4.220 1.00 97.19 116 GLU A C 1
ATOM 929 O O . GLU A 1 116 ? -6.133 1.633 -3.535 1.00 97.19 116 GLU A O 1
ATOM 934 N N . LEU A 1 117 ? -4.996 -0.285 -3.689 1.00 96.56 117 LEU A N 1
ATOM 935 C CA . LEU A 1 117 ? -5.154 -0.623 -2.273 1.00 96.56 117 LEU A CA 1
ATOM 936 C C . LEU A 1 117 ? -4.395 0.335 -1.352 1.00 96.56 117 LEU A C 1
ATOM 938 O O . LEU A 1 117 ? -4.927 0.706 -0.306 1.00 96.56 117 LEU A O 1
ATOM 942 N N . ASN A 1 118 ? -3.205 0.787 -1.749 1.00 97.38 118 ASN A N 1
ATOM 943 C CA . ASN A 1 118 ? -2.488 1.836 -1.024 1.00 97.38 118 ASN A CA 1
ATOM 944 C C . ASN A 1 118 ? -3.267 3.158 -1.023 1.00 97.38 118 ASN A C 1
ATOM 946 O O . ASN A 1 118 ? -3.479 3.746 0.037 1.00 97.38 118 ASN A O 1
ATOM 950 N N . LEU A 1 119 ? -3.755 3.598 -2.188 1.00 97.44 119 LEU A N 1
ATOM 951 C CA . LEU A 1 119 ? -4.561 4.819 -2.294 1.00 97.44 119 LEU A CA 1
ATOM 952 C C . LEU A 1 119 ? -5.853 4.718 -1.479 1.00 97.44 119 LEU A C 1
ATOM 954 O O . LEU A 1 119 ? -6.211 5.660 -0.775 1.00 97.44 119 LEU A O 1
ATOM 958 N N . ASN A 1 120 ? -6.520 3.564 -1.519 1.00 95.69 120 ASN A N 1
ATOM 959 C CA . ASN A 1 120 ? -7.729 3.319 -0.744 1.00 95.69 120 ASN A CA 1
ATOM 960 C C . ASN A 1 120 ? -7.446 3.377 0.759 1.00 95.69 120 ASN A C 1
ATOM 962 O O . ASN A 1 120 ? -8.202 4.015 1.483 1.00 95.69 120 ASN A O 1
ATOM 966 N N . MET A 1 121 ? -6.363 2.761 1.240 1.00 94.25 121 MET A N 1
ATOM 967 C CA . MET A 1 121 ? -6.010 2.819 2.661 1.00 94.25 121 MET A CA 1
ATOM 968 C C . MET A 1 121 ? -5.688 4.252 3.103 1.00 94.25 121 MET A C 1
ATOM 970 O O . MET A 1 121 ? -6.188 4.696 4.134 1.00 94.25 121 MET A O 1
ATOM 974 N N . CYS A 1 122 ? -4.936 5.002 2.291 1.00 95.31 122 CYS A N 1
ATOM 975 C CA . CYS A 1 122 ? -4.676 6.423 2.525 1.00 95.31 122 CYS A CA 1
ATOM 976 C C . CYS A 1 122 ? -5.984 7.225 2.634 1.00 95.31 122 CYS A C 1
ATOM 978 O O . CYS A 1 122 ? -6.211 7.915 3.627 1.00 95.31 122 CYS A O 1
ATOM 980 N N . ALA A 1 123 ? -6.881 7.079 1.654 1.00 93.44 123 ALA A N 1
ATOM 981 C CA . ALA A 1 123 ? -8.162 7.776 1.635 1.00 93.44 123 ALA A CA 1
ATOM 982 C C . ALA A 1 123 ? -9.035 7.419 2.847 1.00 93.44 123 ALA A C 1
ATOM 984 O O . ALA A 1 123 ? -9.637 8.306 3.444 1.00 93.44 123 ALA A O 1
ATOM 985 N N . GLN A 1 124 ? -9.074 6.146 3.252 1.00 90.62 124 GLN A N 1
ATOM 986 C CA . GLN A 1 124 ? -9.830 5.721 4.432 1.00 90.62 124 GLN A CA 1
ATOM 987 C C . GLN A 1 124 ? -9.283 6.355 5.716 1.00 90.62 124 GLN A C 1
ATOM 989 O O . GLN A 1 124 ? -10.065 6.845 6.526 1.00 90.62 124 GLN A O 1
ATOM 994 N N . ILE A 1 125 ? -7.957 6.414 5.886 1.00 89.56 125 ILE A N 1
ATOM 995 C CA . ILE A 1 125 ? -7.336 7.083 7.040 1.00 89.56 125 ILE A CA 1
ATOM 996 C C . ILE A 1 125 ? -7.679 8.582 7.043 1.00 89.56 125 ILE A C 1
ATOM 998 O O . ILE A 1 125 ? -8.101 9.116 8.066 1.00 89.56 125 ILE A O 1
ATOM 1002 N N . LEU A 1 126 ? -7.576 9.256 5.894 1.00 87.50 126 LEU A N 1
ATOM 1003 C CA . LEU A 1 126 ? -7.906 10.681 5.777 1.00 87.50 126 LEU A CA 1
ATOM 1004 C C . LEU A 1 126 ? -9.405 10.975 5.957 1.00 87.50 126 LEU A C 1
ATOM 1006 O O . LEU A 1 126 ? -9.763 12.060 6.415 1.00 87.50 126 LEU A O 1
ATOM 1010 N N . ASN A 1 127 ? -10.292 10.033 5.633 1.00 86.75 127 ASN A N 1
ATOM 1011 C CA . ASN A 1 127 ? -11.728 10.183 5.877 1.00 86.75 127 ASN A CA 1
ATOM 1012 C C . ASN A 1 127 ? -12.057 10.147 7.375 1.00 86.75 127 ASN A C 1
ATOM 1014 O O . ASN A 1 127 ? -12.903 10.922 7.821 1.00 86.75 127 ASN A O 1
ATOM 1018 N N . LEU A 1 128 ? -11.331 9.353 8.175 1.00 81.75 128 LEU A N 1
ATOM 1019 C CA . LEU A 1 128 ? -11.480 9.367 9.638 1.00 81.75 128 LEU A CA 1
ATOM 1020 C C . LEU A 1 128 ? -11.224 10.766 10.215 1.00 81.75 128 LEU A C 1
ATOM 1022 O O . LEU A 1 128 ? -11.925 11.190 11.131 1.00 81.75 128 LEU A O 1
ATOM 1026 N N . ARG A 1 129 ? -10.283 11.527 9.637 1.00 77.31 129 ARG A N 1
ATOM 1027 C CA . ARG A 1 129 ? -10.048 12.934 10.004 1.00 77.31 129 ARG A CA 1
ATOM 1028 C C . ARG A 1 129 ? -11.277 13.803 9.739 1.00 77.31 129 ARG A C 1
ATOM 1030 O O . ARG A 1 129 ? -11.649 14.600 10.594 1.00 77.31 129 ARG A O 1
ATOM 1037 N N . GLN A 1 130 ? -11.916 13.664 8.575 1.00 74.00 130 GLN A N 1
ATOM 1038 C CA . GLN A 1 130 ? -13.109 14.454 8.236 1.00 74.00 130 GLN A CA 1
ATOM 1039 C C . GLN A 1 130 ? -14.260 14.180 9.210 1.00 74.00 130 GLN A C 1
ATOM 1041 O O . GLN A 1 130 ? -14.935 15.114 9.644 1.00 74.00 130 GLN A O 1
ATOM 1046 N N . GLU A 1 131 ? -14.439 12.915 9.593 1.00 75.19 131 GLU A N 1
ATOM 1047 C CA . GLU A 1 131 ? -15.436 12.506 10.582 1.00 75.19 131 GLU A CA 1
ATOM 1048 C C . GLU A 1 131 ? -15.102 13.036 11.986 1.00 75.19 131 GLU A C 1
ATOM 1050 O O . GLU A 1 131 ? -15.982 13.567 12.664 1.00 75.19 131 GLU A O 1
ATOM 1055 N N . MET A 1 132 ? -13.832 12.973 12.408 1.00 67.56 132 MET A N 1
ATOM 1056 C CA . MET A 1 132 ? -13.381 13.490 13.709 1.00 67.56 132 MET A CA 1
ATOM 1057 C C . MET A 1 132 ? -13.510 15.011 13.832 1.00 67.56 132 MET A C 1
ATOM 1059 O O . MET A 1 132 ? -13.832 15.515 14.907 1.00 67.56 132 MET A O 1
ATOM 1063 N N . LEU A 1 133 ? -13.289 15.742 12.738 1.00 71.06 133 LEU A N 1
ATOM 1064 C CA . LEU A 1 133 ? -13.410 17.200 12.696 1.00 71.06 133 LEU A CA 1
ATOM 1065 C C . LEU A 1 133 ? -14.854 17.678 12.453 1.00 71.06 133 LEU A C 1
ATOM 1067 O O . LEU A 1 133 ? -15.100 18.884 12.446 1.00 71.06 133 LEU A O 1
ATOM 1071 N N . GLY A 1 134 ? -15.812 16.762 12.256 1.00 65.56 134 GLY A N 1
ATOM 1072 C CA . GLY A 1 134 ? -17.205 17.104 11.952 1.00 65.56 134 GLY A CA 1
ATOM 1073 C C . GLY A 1 134 ? -17.370 17.845 10.620 1.00 65.56 134 GLY A C 1
ATOM 1074 O O . GLY A 1 134 ? -18.279 18.660 10.481 1.00 65.56 134 GLY A O 1
ATOM 1075 N N . LEU A 1 135 ? -16.470 17.597 9.663 1.00 61.94 135 LEU A N 1
ATOM 1076 C CA . LEU A 1 135 ? -16.430 18.248 8.348 1.00 61.94 135 LEU A CA 1
ATOM 1077 C C . LEU A 1 135 ? -17.215 17.482 7.272 1.00 61.94 135 LEU A C 1
ATOM 1079 O O . LEU A 1 135 ? -17.216 17.885 6.110 1.00 61.94 135 LEU A O 1
ATOM 1083 N N . THR A 1 136 ? -17.878 16.382 7.629 1.00 50.94 136 THR A N 1
ATOM 1084 C CA . THR A 1 136 ? -18.788 15.668 6.733 1.00 50.94 136 THR A CA 1
ATOM 1085 C C . THR A 1 136 ? -20.101 16.446 6.603 1.00 50.94 136 THR A C 1
ATOM 1087 O O . THR A 1 136 ? -20.909 16.501 7.529 1.00 50.94 136 THR A O 1
ATOM 1090 N N . GLU A 1 137 ? -20.292 17.102 5.453 1.00 50.59 137 GLU A N 1
ATOM 1091 C CA . GLU A 1 137 ? -21.552 17.767 5.100 1.00 50.59 137 GLU A CA 1
ATOM 1092 C C . GLU A 1 137 ? -22.713 16.753 5.083 1.00 50.59 137 GLU A C 1
ATOM 1094 O O . GLU A 1 137 ? -22.567 15.630 4.595 1.00 50.59 137 GLU A O 1
ATOM 1099 N N . ALA A 1 138 ? -23.850 17.166 5.655 1.00 39.44 138 ALA A N 1
ATOM 1100 C CA . ALA A 1 138 ? -25.115 16.428 5.684 1.00 39.44 138 ALA A CA 1
ATOM 1101 C C . ALA A 1 138 ? -25.806 16.361 4.313 1.00 39.44 138 ALA A C 1
ATOM 1103 O O . ALA A 1 138 ? -25.693 17.343 3.544 1.00 39.44 138 ALA A O 1
#

Solvent-accessible surface area (backbone atoms only — not comparable to full-atom values): 7880 Å² total; per-residue (Å²): 136,90,83,79,91,82,78,80,81,78,74,80,81,77,87,73,78,52,65,65,61,58,52,51,52,52,42,50,66,67,19,45,63,30,43,54,48,25,53,54,49,53,50,40,65,76,64,70,56,56,70,68,60,51,42,54,54,32,52,52,49,35,55,57,29,45,45,46,34,67,47,50,37,72,75,34,60,89,79,45,58,69,71,62,35,50,51,42,29,52,54,19,51,49,53,35,51,50,32,57,48,45,66,79,47,86,44,73,71,58,53,52,52,54,33,50,51,24,45,50,52,19,50,53,43,53,47,52,51,36,59,74,69,67,66,65,81,130

Organism: NCBI:txid2500179

Nearest PDB structures (foldseek):
  2l7a-assembly1_A  TM=5.269E-01  e=1.629E+00  Mus musculus
  5nm4-assembly1_A  TM=3.427E-01  e=6.089E+00  Homo sapiens

Secondary structure (DSSP, 8-state):
------------------HHHHHHHHHHHHHHHHHHHHHHHHHHHHHT--HHHHHHHHHHHHHHHHHHHHTHHHHHTTTS-HHHHHHHHHHHHHHHHHHHHHHHS--HHHHHHHHHHHHHHHHHHHHHHHHHTT----

pLDDT: mean 82.55, std 18.64, range [36.75, 97.69]

Radius of gyration: 23.02 Å; Cα contacts (8 Å, |Δi|>4): 98; chains: 1; bounding box: 42×67×70 Å

Sequence (138 aa):
MHIRKDSPAEADPDVGFSRAADEEHLIDDLAQPFLDLAEKYESARQNDVDTQTWHAIQDANVYVWRFVANYLPGQLDKTVSGEMSEVLIRIGDFMQQACLSLRENRDDALELRVIELNLNMCAQILNLRQEMLGLTEA

Foldseek 3Di:
DDDDDDDDPPPDPDPPPPVLVVVLVVLLVLLVLLVVLLVLLVCCVVPVDDLVSLLVSLVSQLVSLCCQQPPVLVVCPVPDPNVVSVVSNVLSVVSNVLSVVCSVPPDPVSSVVNSVVSVVVSVVSVVVSCVVVVVDDD

Mean predicted aligned error: 10.16 Å